Protein AF-A0A150XEU4-F1 (afdb_monomer_lite)

Secondary structure (DSSP, 8-state):
--TT--HHHHHHHHHHHHH-TTS-HHHHHHHHHHHHHTTT-HHHHHHHHHHHHS--SS-TT-HHHHHHHHHHH----PPPPHHHHHHHHHHHHTSTTS-S-HHHHHHHHHHHHT----

Structure (mmCIF, N/CA/C/O backbone):
data_AF-A0A150XEU4-F1
#
_entry.id   AF-A0A150XEU4-F1
#
loop_
_atom_site.group_PDB
_atom_site.id
_atom_site.type_symbol
_atom_site.label_atom_id
_atom_site.label_alt_id
_atom_site.label_comp_id
_atom_site.label_asym_id
_atom_site.label_entity_id
_atom_site.label_seq_id
_atom_site.pdbx_PDB_ins_code
_atom_site.Cartn_x
_atom_site.Cartn_y
_atom_site.Cartn_z
_atom_site.occupancy
_atom_site.B_iso_or_equiv
_atom_site.auth_seq_id
_atom_site.auth_comp_id
_atom_site.auth_asym_id
_atom_site.auth_atom_id
_atom_site.pdbx_PDB_model_num
ATOM 1 N N . MET A 1 1 ? 5.806 11.724 15.102 1.00 44.62 1 MET A N 1
ATOM 2 C CA . MET A 1 1 ? 4.732 11.325 14.169 1.00 44.62 1 MET A CA 1
ATOM 3 C C . MET A 1 1 ? 4.910 12.096 12.876 1.00 44.62 1 MET A C 1
ATOM 5 O O . MET A 1 1 ? 4.961 13.323 12.916 1.00 44.62 1 MET A O 1
ATOM 9 N N . SER A 1 2 ? 5.128 11.383 11.771 1.00 38.72 2 SER A N 1
ATOM 10 C CA . SER A 1 2 ? 5.469 11.976 10.475 1.00 38.72 2 SER A CA 1
ATOM 11 C C . SER A 1 2 ? 4.283 12.782 9.933 1.00 38.72 2 SER A C 1
ATOM 13 O O . SER A 1 2 ? 3.186 12.251 9.799 1.00 38.72 2 SER A O 1
ATOM 15 N N . LYS A 1 3 ? 4.488 14.072 9.640 1.00 51.75 3 LYS A N 1
ATOM 16 C CA . LYS A 1 3 ? 3.478 15.017 9.109 1.00 51.75 3 LYS A CA 1
ATOM 17 C C . LYS A 1 3 ? 3.094 14.747 7.638 1.00 51.75 3 LYS A C 1
ATOM 19 O O . LYS A 1 3 ? 2.599 15.648 6.969 1.00 51.75 3 LYS A O 1
ATOM 24 N N . LYS A 1 4 ? 3.399 13.559 7.112 1.00 68.56 4 LYS A N 1
ATOM 25 C CA . LYS A 1 4 ? 3.420 13.283 5.671 1.00 68.56 4 LYS A CA 1
ATOM 26 C C . LYS A 1 4 ? 2.049 12.882 5.116 1.00 68.56 4 LYS A C 1
ATOM 28 O O . LYS A 1 4 ? 1.689 13.303 4.027 1.00 68.56 4 LYS A O 1
ATOM 33 N N . PHE A 1 5 ? 1.252 12.149 5.893 1.00 80.44 5 PHE A N 1
ATOM 34 C CA . PHE A 1 5 ? -0.060 11.670 5.454 1.00 80.44 5 PHE A CA 1
ATOM 35 C C . PHE A 1 5 ? -1.199 12.569 5.937 1.00 80.44 5 PHE A C 1
ATOM 37 O O . PHE A 1 5 ? -1.130 13.172 7.009 1.00 80.44 5 PHE A O 1
ATOM 44 N N . SER A 1 6 ? -2.280 12.609 5.164 1.00 82.81 6 SER A N 1
ATOM 45 C CA . SER A 1 6 ? -3.515 13.318 5.496 1.00 82.81 6 SER A CA 1
ATOM 46 C C . SER A 1 6 ? -4.738 12.424 5.278 1.00 82.81 6 SER A C 1
ATOM 48 O O . SER A 1 6 ? -4.640 11.340 4.693 1.00 82.81 6 SER A O 1
ATOM 50 N N . GLY A 1 7 ? -5.883 12.862 5.810 1.00 87.50 7 GLY A N 1
ATOM 51 C CA . GLY A 1 7 ? -7.171 12.199 5.608 1.00 87.50 7 GLY A CA 1
ATOM 52 C C . GLY A 1 7 ? -7.179 10.731 6.041 1.00 87.50 7 GLY A C 1
ATOM 53 O O . GLY A 1 7 ? -6.588 10.359 7.061 1.00 87.50 7 GLY A O 1
ATOM 54 N N . LYS A 1 8 ? -7.832 9.878 5.249 1.00 91.00 8 LYS A N 1
ATOM 55 C CA . LYS A 1 8 ? -7.995 8.450 5.568 1.00 91.00 8 LYS A CA 1
ATOM 56 C C . LYS A 1 8 ? -6.682 7.676 5.591 1.00 91.00 8 LYS A C 1
ATOM 58 O O . LYS A 1 8 ? -6.591 6.684 6.306 1.00 91.00 8 LYS A O 1
ATOM 63 N N . VAL A 1 9 ? -5.669 8.114 4.844 1.00 90.69 9 VAL A N 1
ATOM 64 C CA . VAL A 1 9 ? -4.351 7.457 4.831 1.00 90.69 9 VAL A CA 1
ATOM 65 C C . VAL A 1 9 ? -3.661 7.626 6.185 1.00 90.69 9 VAL A C 1
ATOM 67 O O . VAL A 1 9 ? -3.134 6.661 6.733 1.00 90.69 9 VAL A O 1
ATOM 70 N N . LEU A 1 10 ? -3.744 8.817 6.789 1.00 91.75 10 LEU A N 1
ATOM 71 C CA . LEU A 1 10 ? -3.251 9.028 8.151 1.00 91.75 10 LEU A CA 1
ATOM 72 C C . LEU A 1 10 ? -4.025 8.173 9.163 1.00 91.75 10 LEU A C 1
ATOM 74 O O . LEU A 1 10 ? -3.417 7.541 10.028 1.00 91.75 10 LEU A O 1
ATOM 78 N N . SER A 1 11 ? -5.356 8.123 9.042 1.00 92.56 11 SER A N 1
ATOM 79 C CA . SER A 1 11 ? -6.191 7.292 9.915 1.00 92.56 11 SER A CA 1
ATOM 80 C C . SER A 1 11 ? -5.870 5.803 9.787 1.00 92.56 11 SER A C 1
ATOM 82 O O . SER A 1 11 ? -5.894 5.105 10.796 1.00 92.56 11 SER A O 1
ATOM 84 N N . LEU A 1 12 ? -5.522 5.316 8.591 1.00 92.88 12 LEU A N 1
ATOM 85 C CA . LEU A 1 12 ? -5.075 3.938 8.382 1.00 92.88 12 LEU A CA 1
ATOM 86 C C . LEU A 1 12 ? -3.813 3.641 9.191 1.00 92.88 12 LEU A C 1
ATOM 88 O O . LEU A 1 12 ? -3.821 2.690 9.964 1.00 92.88 12 LEU A O 1
ATOM 92 N N . VAL A 1 13 ? -2.771 4.468 9.066 1.00 92.38 13 VAL A N 1
ATOM 93 C CA . VAL A 1 13 ? -1.501 4.266 9.785 1.00 92.38 13 VAL A CA 1
ATOM 94 C C . VAL A 1 13 ? -1.723 4.278 11.299 1.00 92.38 13 VAL A C 1
ATOM 96 O O . VAL A 1 13 ? -1.273 3.373 11.996 1.00 92.38 13 VAL A O 1
ATOM 99 N N . GLN A 1 14 ? -2.489 5.247 11.807 1.00 92.38 14 GLN A N 1
ATOM 100 C CA . GLN A 1 14 ? -2.785 5.363 13.239 1.00 92.38 14 GLN A CA 1
ATOM 101 C C . GLN A 1 14 ? -3.611 4.185 13.775 1.00 92.38 14 GLN A C 1
ATOM 103 O O . GLN A 1 14 ? -3.361 3.694 14.876 1.00 92.38 14 GLN A O 1
ATOM 108 N N . LEU A 1 15 ? -4.621 3.734 13.025 1.00 92.25 15 LEU A N 1
ATOM 109 C CA . LEU A 1 15 ? -5.442 2.590 13.423 1.00 92.25 15 LEU A CA 1
ATOM 110 C C . LEU A 1 15 ? -4.668 1.280 13.329 1.00 92.25 15 LEU A C 1
ATOM 112 O O . LEU A 1 15 ? -4.891 0.408 14.165 1.00 92.25 15 LEU A O 1
ATOM 116 N N . PHE A 1 16 ? -3.771 1.147 12.355 1.00 91.94 16 PHE A N 1
ATOM 117 C CA . PHE A 1 16 ? -2.915 -0.022 12.200 1.00 91.94 16 PHE A CA 1
ATOM 118 C C . PHE A 1 16 ? -1.937 -0.138 13.371 1.00 91.94 16 PHE A C 1
ATOM 120 O O . PHE A 1 16 ? -1.944 -1.160 14.050 1.00 91.94 16 PHE A O 1
ATOM 127 N N . GLU A 1 17 ? -1.219 0.941 13.698 1.00 91.88 17 GLU A N 1
ATOM 128 C CA . GLU A 1 17 ? -0.316 1.011 14.858 1.00 91.88 17 GLU A CA 1
ATOM 129 C C . GLU A 1 17 ? -1.047 0.689 16.171 1.00 91.88 17 GLU A C 1
ATOM 131 O O . GLU A 1 17 ? -0.541 -0.027 17.033 1.00 91.88 17 GLU A O 1
ATOM 136 N N . LYS A 1 18 ? -2.281 1.187 16.318 1.00 91.44 18 LYS A N 1
ATOM 137 C CA . LYS A 1 18 ? -3.091 0.969 17.520 1.00 91.44 18 LYS A CA 1
ATOM 138 C C . LYS A 1 18 ? -3.664 -0.448 17.622 1.00 91.44 18 LYS A C 1
ATOM 140 O O . LYS A 1 18 ? -3.721 -0.986 18.726 1.00 91.44 18 LYS A O 1
ATOM 145 N N . LYS A 1 19 ? -4.186 -1.012 16.525 1.00 90.81 19 LYS A N 1
ATOM 146 C CA . LYS A 1 19 ? -4.837 -2.337 16.518 1.00 90.81 19 LYS A CA 1
ATOM 147 C C . LYS A 1 19 ? -3.816 -3.479 16.488 1.00 90.81 19 LYS A C 1
ATOM 149 O O . LYS A 1 19 ? -4.127 -4.542 17.017 1.00 90.81 19 LYS A O 1
ATOM 154 N N . TYR A 1 20 ? -2.640 -3.255 15.901 1.00 89.94 20 TYR A N 1
ATOM 155 C CA . TYR A 1 20 ? -1.608 -4.271 15.673 1.00 89.94 20 TYR A CA 1
ATOM 156 C C . TYR A 1 20 ? -0.219 -3.783 16.121 1.00 89.94 20 TYR A C 1
ATOM 158 O O . TYR A 1 20 ? 0.697 -3.686 15.302 1.00 89.94 20 TYR A O 1
ATOM 166 N N . PRO A 1 21 ? -0.037 -3.455 17.415 1.00 85.94 21 PRO A N 1
ATOM 167 C CA . PRO A 1 21 ? 1.227 -2.923 17.933 1.00 85.94 21 PRO A CA 1
ATOM 168 C C . PRO A 1 21 ? 2.405 -3.902 17.805 1.00 85.94 21 PRO A C 1
ATOM 170 O O . PRO A 1 21 ? 3.559 -3.496 17.911 1.00 85.94 21 PRO A O 1
ATOM 173 N N . GLU A 1 22 ? 2.133 -5.192 17.602 1.00 85.31 22 GLU A N 1
ATOM 174 C CA . GLU A 1 22 ? 3.132 -6.229 17.352 1.00 85.31 22 GLU A CA 1
ATOM 175 C C . GLU A 1 22 ? 3.687 -6.226 15.920 1.00 85.31 22 GLU A C 1
ATOM 177 O O . GLU A 1 22 ? 4.711 -6.860 15.669 1.00 85.31 22 GLU A O 1
ATOM 182 N N . GLN A 1 23 ? 3.018 -5.550 14.980 1.00 81.12 23 GLN A N 1
ATOM 183 C CA . GLN A 1 23 ? 3.451 -5.462 13.588 1.00 81.12 23 GLN A CA 1
ATOM 184 C C . GLN A 1 23 ? 4.273 -4.208 13.320 1.00 81.12 23 GLN A C 1
ATOM 186 O O . GLN A 1 23 ? 4.071 -3.140 13.905 1.00 81.12 23 GLN A O 1
ATOM 191 N N . ASN A 1 24 ? 5.204 -4.340 12.377 1.00 79.62 24 ASN A N 1
ATOM 192 C CA . ASN A 1 24 ? 6.075 -3.251 11.993 1.00 79.62 24 ASN A CA 1
ATOM 193 C C . ASN A 1 24 ? 5.305 -2.194 11.184 1.00 79.62 24 ASN A C 1
ATOM 195 O O . ASN A 1 24 ? 5.20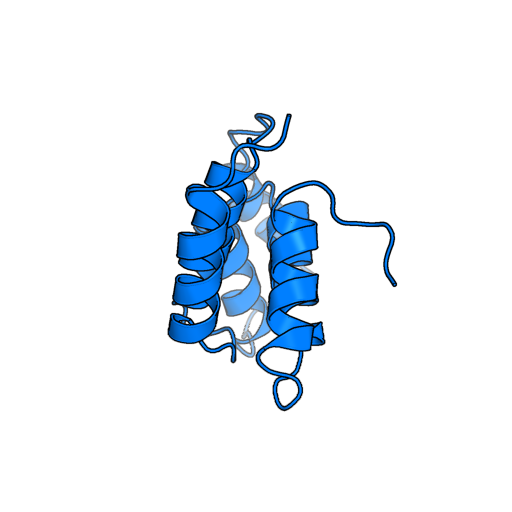3 -2.267 9.963 1.00 79.62 24 ASN A O 1
ATOM 199 N N . THR A 1 25 ? 4.788 -1.171 11.866 1.00 87.00 25 THR A N 1
ATOM 200 C CA . THR A 1 25 ? 4.088 -0.051 11.211 1.00 87.00 25 THR A CA 1
ATOM 201 C C . THR A 1 25 ? 4.998 0.693 10.222 1.00 87.00 25 THR A C 1
ATOM 203 O O . THR A 1 25 ? 4.501 1.303 9.279 1.00 87.00 25 THR A O 1
ATOM 206 N N . GLN A 1 26 ? 6.324 0.607 10.378 1.00 85.06 26 GLN A N 1
ATOM 207 C CA . GLN A 1 26 ? 7.274 1.206 9.441 1.00 85.06 26 GLN A CA 1
ATOM 208 C C . GLN A 1 26 ? 7.125 0.638 8.022 1.00 85.06 26 GLN A C 1
ATOM 210 O O . GLN A 1 26 ? 7.211 1.391 7.060 1.00 85.06 26 GLN A O 1
ATOM 215 N N . GLU A 1 27 ? 6.816 -0.650 7.883 1.00 84.50 27 GLU A N 1
ATOM 216 C CA . GLU A 1 27 ? 6.638 -1.290 6.578 1.00 84.50 27 GLU A CA 1
ATOM 217 C C . GLU A 1 27 ? 5.378 -0.794 5.853 1.00 84.50 27 GLU A C 1
ATOM 219 O O . GLU A 1 27 ? 5.397 -0.546 4.648 1.00 84.50 27 GLU A O 1
ATOM 224 N N . LEU A 1 28 ? 4.299 -0.529 6.601 1.00 88.44 28 LEU A N 1
ATOM 225 C CA . LEU A 1 28 ? 3.113 0.147 6.068 1.00 88.44 28 LEU A CA 1
ATOM 226 C C . LEU A 1 28 ? 3.456 1.553 5.563 1.00 88.44 28 LEU A C 1
ATOM 228 O O . LEU A 1 28 ? 2.995 1.959 4.499 1.00 88.44 28 LEU A O 1
ATOM 232 N N . VAL A 1 29 ? 4.246 2.302 6.333 1.00 88.94 29 VAL A N 1
ATOM 233 C CA . VAL A 1 29 ? 4.661 3.666 5.978 1.00 88.94 29 VAL A CA 1
ATOM 234 C C . VAL A 1 29 ? 5.525 3.660 4.718 1.00 88.94 29 VAL A C 1
ATOM 236 O O . VAL A 1 29 ? 5.261 4.445 3.812 1.00 88.94 29 VAL A O 1
ATOM 239 N N . GLU A 1 30 ? 6.497 2.756 4.622 1.00 85.88 30 GLU A N 1
ATOM 240 C CA . GLU A 1 30 ? 7.368 2.607 3.449 1.00 85.88 30 GLU A CA 1
ATOM 241 C C . GLU A 1 30 ? 6.582 2.197 2.201 1.00 85.88 30 GLU A C 1
ATOM 243 O O . GLU A 1 30 ? 6.786 2.757 1.124 1.00 85.88 30 GLU A O 1
ATOM 248 N N . MET A 1 31 ? 5.616 1.289 2.348 1.00 88.19 31 MET A N 1
ATOM 249 C CA . MET A 1 31 ? 4.712 0.912 1.263 1.00 88.19 31 MET A CA 1
ATOM 250 C C . MET A 1 31 ? 3.889 2.111 0.761 1.00 88.19 31 MET A C 1
ATOM 252 O O . MET A 1 31 ? 3.737 2.295 -0.448 1.00 88.19 31 MET A O 1
ATOM 256 N N . ILE A 1 32 ? 3.353 2.933 1.669 1.00 90.19 32 ILE A N 1
ATOM 257 C CA . ILE A 1 32 ? 2.594 4.139 1.306 1.00 90.19 32 ILE A CA 1
ATOM 258 C C . ILE A 1 32 ? 3.505 5.175 0.638 1.00 90.19 32 ILE A C 1
ATOM 260 O O . ILE A 1 32 ? 3.094 5.797 -0.338 1.00 90.19 32 ILE A O 1
ATOM 264 N N . ASP A 1 33 ? 4.731 5.344 1.129 1.00 84.62 33 ASP A N 1
ATOM 265 C CA . ASP A 1 33 ? 5.710 6.275 0.568 1.00 84.62 33 ASP A CA 1
ATOM 266 C C . ASP A 1 33 ? 6.089 5.909 -0.869 1.00 84.62 33 ASP A C 1
ATOM 268 O O . ASP A 1 33 ? 6.122 6.787 -1.731 1.00 84.62 33 ASP A O 1
A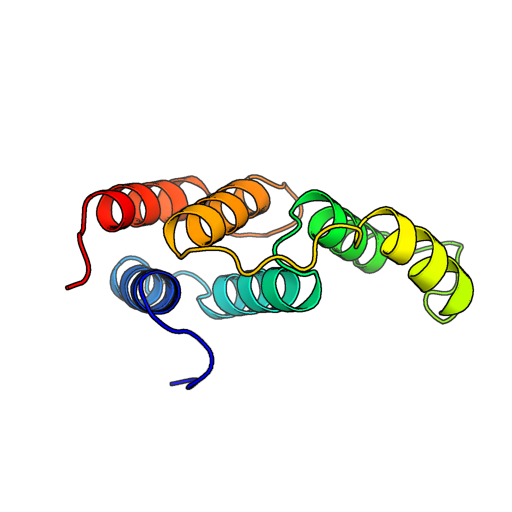TOM 272 N N . LEU A 1 34 ? 6.296 4.620 -1.149 1.00 83.75 34 LEU A N 1
ATOM 273 C CA . LEU A 1 34 ? 6.524 4.137 -2.510 1.00 83.75 34 LEU A CA 1
ATOM 274 C C . LEU A 1 34 ? 5.300 4.377 -3.398 1.00 83.75 34 LEU A C 1
ATOM 276 O O . LEU A 1 34 ? 5.438 4.842 -4.525 1.00 83.75 34 LEU A O 1
ATOM 280 N N . LEU A 1 35 ? 4.088 4.106 -2.907 1.00 87.12 35 LEU A N 1
ATOM 281 C CA . LEU A 1 35 ? 2.881 4.438 -3.664 1.00 87.12 35 LEU A CA 1
ATOM 282 C C . LEU A 1 35 ? 2.819 5.939 -3.962 1.00 87.12 35 LEU A C 1
ATOM 284 O O . LEU A 1 35 ? 2.519 6.308 -5.087 1.00 87.12 35 LEU A O 1
ATOM 288 N N . GLU A 1 36 ? 3.140 6.815 -3.013 1.00 86.50 36 GLU A N 1
ATOM 289 C CA . GLU A 1 36 ? 3.157 8.262 -3.248 1.00 86.50 36 GLU A CA 1
ATOM 290 C C . GLU A 1 36 ? 4.209 8.676 -4.295 1.00 86.50 36 GLU A C 1
ATOM 292 O O . GLU A 1 36 ? 3.893 9.464 -5.190 1.00 86.50 36 GLU A O 1
ATOM 297 N N . GLU A 1 37 ? 5.416 8.106 -4.234 1.00 83.31 37 GLU A N 1
ATOM 298 C CA . GLU A 1 37 ? 6.502 8.332 -5.201 1.00 83.31 37 GLU A CA 1
ATOM 299 C C . GLU A 1 37 ? 6.093 7.940 -6.628 1.00 83.31 37 GLU A C 1
ATOM 301 O O . GLU A 1 37 ? 6.332 8.689 -7.576 1.00 83.31 37 GLU A O 1
ATOM 306 N N . TYR A 1 38 ? 5.390 6.815 -6.769 1.00 82.12 38 TYR A N 1
ATOM 307 C CA . TYR A 1 38 ? 4.918 6.286 -8.052 1.00 82.12 38 TYR A CA 1
ATOM 308 C C . TYR A 1 38 ? 3.460 6.663 -8.351 1.00 82.12 38 TYR A C 1
ATOM 310 O O . TYR A 1 38 ? 2.743 5.941 -9.042 1.00 82.12 38 TYR A O 1
ATOM 318 N N . SER A 1 39 ? 3.000 7.820 -7.853 1.00 84.94 39 SER A N 1
ATOM 319 C CA . SER A 1 39 ? 1.683 8.399 -8.178 1.00 84.94 39 SER A CA 1
ATOM 320 C C . SER A 1 39 ? 0.487 7.465 -7.931 1.00 84.94 39 SER A C 1
ATOM 322 O O . SER A 1 39 ? -0.528 7.542 -8.620 1.00 84.94 39 SER A O 1
ATOM 324 N N . TRP A 1 40 ? 0.596 6.621 -6.909 1.00 88.44 40 TRP A N 1
ATOM 325 C CA . TRP A 1 40 ? -0.368 5.622 -6.441 1.00 88.44 40 TRP A CA 1
ATOM 326 C C . TRP A 1 40 ? -0.652 4.488 -7.436 1.00 88.44 40 TRP A C 1
ATOM 328 O O . TRP A 1 40 ? -1.663 3.786 -7.298 1.00 88.44 40 TRP A O 1
ATOM 338 N N . ASP A 1 41 ? 0.242 4.282 -8.406 1.00 86.31 41 ASP A N 1
ATOM 339 C CA . ASP A 1 41 ? 0.191 3.183 -9.367 1.00 86.31 41 ASP A CA 1
A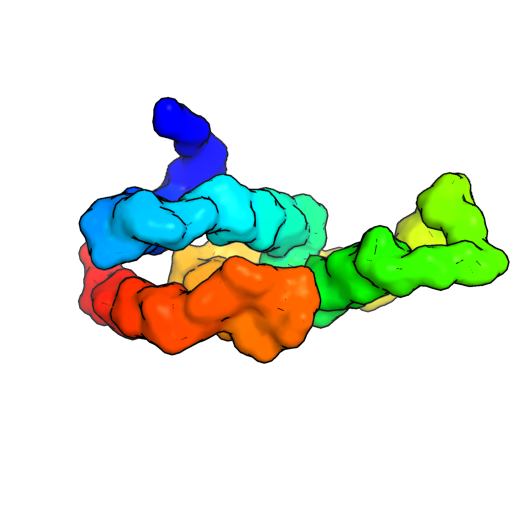TOM 340 C C . ASP A 1 41 ? 0.738 1.889 -8.745 1.00 86.31 41 ASP A C 1
ATOM 342 O O . ASP A 1 41 ? 1.942 1.705 -8.559 1.00 86.31 41 ASP A O 1
ATOM 346 N N . VAL A 1 42 ? -0.174 0.964 -8.442 1.00 87.81 42 VAL A N 1
ATOM 347 C CA . VAL A 1 42 ? 0.155 -0.328 -7.829 1.00 87.81 42 VAL A CA 1
ATOM 348 C C . VAL A 1 42 ? 1.070 -1.167 -8.721 1.00 87.81 42 VAL A C 1
ATOM 350 O O . VAL A 1 42 ? 1.943 -1.861 -8.201 1.00 87.81 42 VAL A O 1
ATOM 353 N N . GLU A 1 43 ? 0.896 -1.131 -10.043 1.00 85.31 43 GLU A N 1
ATOM 354 C CA . GLU A 1 43 ? 1.703 -1.935 -10.963 1.00 85.31 43 GLU A CA 1
ATOM 355 C C . GLU A 1 43 ? 3.128 -1.390 -11.057 1.00 85.31 43 GLU A C 1
ATOM 357 O O . GLU A 1 43 ? 4.084 -2.167 -10.958 1.00 85.31 43 GLU A O 1
ATOM 362 N N . ALA A 1 44 ? 3.275 -0.067 -11.160 1.00 81.81 44 ALA A N 1
ATOM 363 C CA . ALA A 1 44 ? 4.576 0.596 -11.166 1.00 81.81 44 ALA A CA 1
ATOM 364 C C . ALA A 1 44 ? 5.334 0.356 -9.852 1.00 81.81 44 ALA A C 1
ATOM 366 O O . ALA A 1 44 ? 6.490 -0.075 -9.873 1.00 81.81 44 ALA A O 1
ATOM 367 N N . THR A 1 45 ? 4.675 0.543 -8.703 1.00 83.50 45 THR A N 1
ATOM 368 C CA . THR A 1 45 ? 5.290 0.284 -7.394 1.00 83.50 45 THR A CA 1
ATOM 369 C C . THR A 1 45 ? 5.681 -1.184 -7.241 1.00 83.50 45 THR A C 1
ATOM 371 O O . THR A 1 45 ? 6.794 -1.496 -6.816 1.00 83.50 45 THR A O 1
ATOM 374 N N . HIS A 1 46 ? 4.806 -2.110 -7.637 1.00 84.25 46 HIS A N 1
ATOM 375 C CA . HIS A 1 46 ? 5.091 -3.541 -7.585 1.00 84.25 46 HIS A CA 1
ATOM 376 C C . HIS A 1 46 ? 6.304 -3.916 -8.444 1.00 84.25 46 HIS A C 1
ATOM 378 O O . HIS A 1 46 ? 7.132 -4.724 -8.019 1.00 84.25 46 HIS A O 1
ATOM 384 N N . LEU A 1 47 ? 6.442 -3.320 -9.631 1.00 81.38 47 LEU A N 1
ATOM 385 C CA . LEU A 1 47 ? 7.594 -3.524 -10.504 1.00 81.38 47 LEU A CA 1
ATOM 386 C C . LEU A 1 47 ? 8.893 -3.036 -9.853 1.00 81.38 47 LEU A C 1
ATOM 388 O O . LEU A 1 47 ? 9.890 -3.753 -9.893 1.00 81.38 47 LEU A O 1
ATOM 392 N N . ILE A 1 48 ? 8.879 -1.872 -9.205 1.00 79.69 48 ILE A N 1
ATOM 393 C CA . ILE A 1 48 ? 10.060 -1.321 -8.527 1.00 79.69 48 ILE A CA 1
ATOM 394 C C . ILE A 1 48 ? 10.490 -2.191 -7.347 1.00 79.69 48 ILE A C 1
ATOM 396 O O . ILE A 1 48 ? 11.673 -2.512 -7.228 1.00 79.69 48 ILE A O 1
ATOM 400 N N . ILE A 1 49 ? 9.543 -2.679 -6.542 1.00 76.81 49 ILE A N 1
ATOM 401 C CA . ILE A 1 49 ? 9.852 -3.615 -5.451 1.00 76.81 49 ILE A CA 1
ATOM 402 C C . ILE A 1 49 ? 10.449 -4.918 -6.011 1.00 76.81 49 ILE A C 1
ATOM 404 O O . ILE A 1 49 ? 11.442 -5.421 -5.479 1.00 76.81 49 ILE A O 1
ATOM 408 N N . LYS A 1 50 ? 9.919 -5.457 -7.123 1.00 77.38 50 LYS A N 1
ATOM 409 C CA . LYS A 1 50 ? 10.514 -6.631 -7.800 1.00 77.38 50 LYS A CA 1
ATOM 410 C C . LYS A 1 50 ? 11.938 -6.369 -8.262 1.00 77.38 50 LYS A C 1
ATOM 412 O O . LYS A 1 50 ? 12.787 -7.234 -8.085 1.00 77.38 50 LYS A O 1
ATOM 417 N N . LEU A 1 51 ? 12.198 -5.212 -8.861 1.00 72.69 51 LEU A N 1
ATOM 418 C CA . LEU A 1 51 ? 13.523 -4.856 -9.366 1.00 72.69 51 LEU A CA 1
ATOM 419 C C . LEU A 1 51 ? 14.538 -4.654 -8.231 1.00 72.69 51 LEU A C 1
ATOM 421 O O . LEU A 1 51 ? 15.692 -5.037 -8.392 1.00 72.69 51 LEU A O 1
ATOM 425 N N . GLY A 1 52 ? 14.115 -4.118 -7.082 1.00 66.50 52 GLY A N 1
ATOM 426 C CA . GLY A 1 52 ? 14.970 -3.972 -5.899 1.00 66.50 52 GLY A CA 1
ATOM 427 C C . GLY A 1 52 ? 15.249 -5.287 -5.156 1.00 66.50 52 GLY A C 1
ATOM 428 O O . GLY A 1 52 ? 16.313 -5.445 -4.562 1.00 66.50 52 GLY A O 1
ATOM 429 N N . THR A 1 53 ? 14.317 -6.246 -5.197 1.00 64.50 53 THR A N 1
ATOM 430 C CA . THR A 1 53 ? 14.432 -7.549 -4.505 1.00 64.50 53 THR A CA 1
ATOM 431 C C . THR A 1 53 ? 15.049 -8.648 -5.369 1.00 64.50 53 THR A C 1
ATOM 433 O O . THR A 1 53 ? 15.732 -9.541 -4.856 1.00 64.50 53 THR A O 1
ATOM 436 N N . ALA A 1 54 ? 14.858 -8.598 -6.687 1.00 55.44 54 ALA A N 1
ATOM 437 C CA . ALA A 1 54 ? 15.562 -9.462 -7.617 1.00 55.44 54 ALA A CA 1
ATOM 438 C C . ALA A 1 54 ? 17.029 -9.027 -7.659 1.00 55.44 54 ALA A C 1
ATOM 440 O O . ALA A 1 54 ? 17.342 -8.032 -8.297 1.00 55.44 54 ALA A O 1
ATOM 441 N N . LYS A 1 55 ? 17.935 -9.774 -7.004 1.00 46.19 55 LYS A N 1
ATOM 442 C CA . LYS A 1 55 ? 19.388 -9.637 -7.220 1.00 46.19 55 LYS A CA 1
ATOM 443 C C . LYS A 1 55 ? 19.646 -9.647 -8.733 1.00 46.19 55 LYS A C 1
ATOM 445 O O . LYS A 1 55 ? 19.500 -10.707 -9.349 1.00 46.19 55 LYS A O 1
ATOM 450 N N . PRO A 1 56 ? 19.972 -8.505 -9.347 1.00 48.16 56 PRO A N 1
ATOM 451 C CA . PRO A 1 56 ? 19.862 -8.403 -10.788 1.00 48.16 56 PRO A CA 1
ATOM 452 C C . PRO A 1 56 ? 21.164 -8.883 -11.454 1.00 48.16 56 PRO A C 1
ATOM 454 O O . PRO A 1 56 ? 22.242 -8.695 -10.892 1.00 48.16 56 PRO A O 1
ATOM 457 N N . PRO A 1 57 ? 21.122 -9.451 -12.676 1.00 45.25 57 PRO A N 1
ATOM 458 C CA . PRO A 1 57 ? 22.247 -9.393 -13.607 1.00 45.25 57 PRO A CA 1
ATOM 459 C C . PRO A 1 57 ? 22.325 -8.032 -14.335 1.00 45.25 57 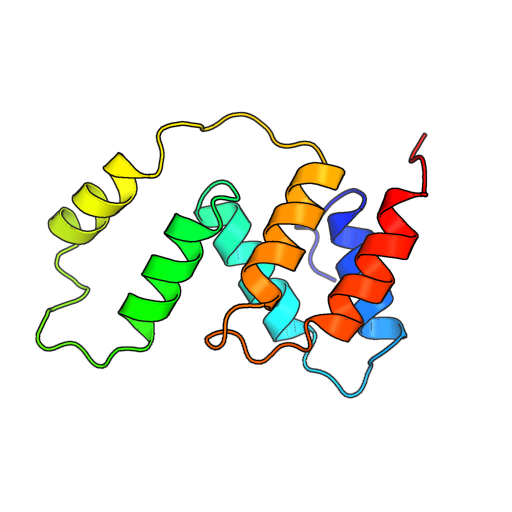PRO A C 1
ATOM 461 O O . PRO A 1 57 ? 23.029 -7.909 -15.332 1.00 45.25 57 PRO A O 1
ATOM 464 N N . PHE A 1 58 ? 21.593 -7.019 -13.863 1.00 51.72 58 PHE A N 1
ATOM 465 C CA . PHE A 1 58 ? 21.469 -5.684 -14.449 1.00 51.72 58 PHE A CA 1
ATOM 466 C C . PHE A 1 58 ? 21.829 -4.618 -13.406 1.00 51.72 58 PHE A C 1
ATOM 468 O O . PHE A 1 58 ? 21.506 -4.760 -12.232 1.00 51.72 58 PHE A O 1
ATOM 475 N N . ASP A 1 59 ? 22.501 -3.551 -13.823 1.00 50.59 59 ASP A N 1
ATOM 476 C CA . ASP A 1 59 ? 22.878 -2.464 -12.925 1.00 50.59 59 ASP A CA 1
ATOM 477 C C . ASP A 1 59 ? 21.673 -1.534 -12.705 1.00 50.59 59 ASP A C 1
ATOM 479 O O . ASP A 1 59 ? 21.184 -0.910 -13.644 1.00 50.59 59 ASP A O 1
ATOM 483 N N . LEU A 1 60 ? 21.174 -1.444 -11.467 1.00 50.41 60 LEU A N 1
ATOM 484 C CA . LEU A 1 60 ? 20.113 -0.498 -11.083 1.00 50.41 60 LEU A CA 1
ATOM 485 C C . LEU A 1 60 ? 20.551 0.972 -11.255 1.00 50.41 60 LEU A C 1
ATOM 487 O O . LEU A 1 60 ? 19.705 1.860 -11.200 1.00 50.41 60 LEU A O 1
ATOM 491 N N . ASN A 1 61 ? 21.840 1.234 -11.506 1.00 53.62 61 ASN A N 1
ATOM 492 C CA . ASN A 1 61 ? 22.344 2.553 -11.891 1.00 53.62 61 ASN A CA 1
ATOM 493 C C . ASN A 1 61 ? 22.053 2.927 -13.353 1.00 53.62 61 ASN A C 1
ATOM 495 O O . ASN A 1 61 ? 22.365 4.048 -13.756 1.00 53.62 61 ASN A O 1
ATOM 499 N N . ASP A 1 62 ? 21.463 2.038 -14.160 1.00 58.22 62 ASP A N 1
ATOM 500 C CA . ASP A 1 62 ? 21.024 2.365 -15.520 1.00 58.22 62 ASP A CA 1
ATOM 501 C C . ASP A 1 62 ? 19.694 3.142 -15.467 1.00 58.22 62 ASP A C 1
ATOM 503 O O . ASP A 1 62 ? 18.616 2.696 -15.877 1.00 58.22 62 ASP A O 1
ATOM 507 N N . GLU A 1 63 ? 19.788 4.334 -14.879 1.00 55.59 63 GLU A N 1
ATOM 508 C CA . GLU A 1 63 ? 18.725 5.297 -14.588 1.00 55.59 63 GLU A CA 1
ATOM 509 C C . GLU A 1 63 ? 17.867 5.576 -15.834 1.00 55.59 63 GLU A C 1
ATOM 511 O O . GLU A 1 63 ? 16.665 5.807 -15.746 1.00 55.59 63 GLU A O 1
ATOM 516 N N . ILE A 1 64 ? 18.461 5.474 -17.027 1.00 62.44 64 ILE A N 1
ATOM 517 C CA . ILE A 1 64 ? 17.798 5.651 -18.323 1.00 62.44 64 ILE A CA 1
ATOM 518 C C . ILE A 1 64 ? 16.791 4.527 -18.599 1.00 62.44 64 ILE A C 1
ATOM 520 O O . ILE A 1 64 ? 15.689 4.793 -19.084 1.00 62.44 64 ILE A O 1
ATOM 524 N N . TYR A 1 65 ? 17.140 3.275 -18.304 1.00 61.69 65 TYR A N 1
ATOM 525 C CA . TYR A 1 65 ? 16.271 2.125 -18.553 1.00 61.69 65 TYR A CA 1
ATOM 526 C C . TYR A 1 65 ? 15.113 2.073 -17.551 1.00 61.69 65 TYR A C 1
ATOM 528 O O . TYR A 1 65 ? 13.960 1.891 -17.952 1.00 61.69 65 TYR A O 1
ATOM 536 N N . LEU A 1 66 ? 15.405 2.330 -16.273 1.00 65.62 66 LEU A N 1
ATOM 537 C CA . LEU A 1 66 ? 14.398 2.491 -15.220 1.00 65.62 66 LEU 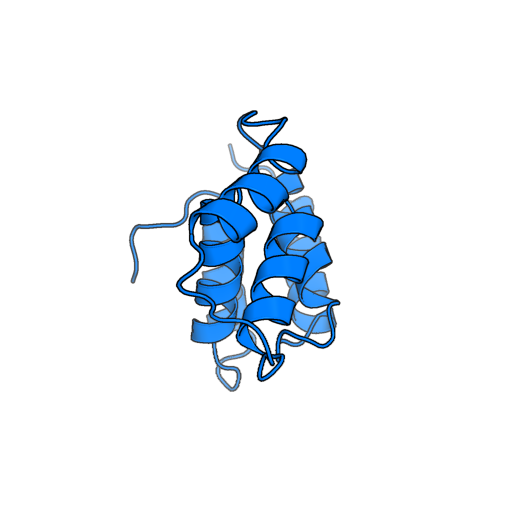A CA 1
ATOM 538 C C . LEU A 1 66 ? 13.428 3.627 -15.553 1.00 65.62 66 LEU A C 1
ATOM 540 O O . LEU A 1 66 ? 12.217 3.410 -15.563 1.00 65.62 66 LEU A O 1
ATOM 544 N N . ASN A 1 67 ? 13.941 4.798 -15.936 1.00 64.12 67 ASN A N 1
ATOM 545 C CA . ASN A 1 67 ? 13.106 5.928 -16.338 1.00 64.12 67 ASN A CA 1
ATOM 546 C C . ASN A 1 67 ? 12.274 5.631 -17.584 1.00 64.12 67 ASN A C 1
ATOM 548 O O . ASN A 1 67 ? 11.131 6.073 -17.660 1.00 64.12 67 ASN A O 1
ATOM 552 N N . LYS A 1 68 ? 12.793 4.864 -18.550 1.00 64.94 68 LYS A N 1
ATOM 553 C CA . LYS A 1 68 ? 12.029 4.478 -19.741 1.00 64.94 68 LYS A CA 1
ATOM 554 C C . LYS A 1 68 ? 10.841 3.591 -19.372 1.00 64.94 68 LYS A C 1
ATOM 556 O O . LYS A 1 68 ? 9.726 3.897 -19.783 1.00 64.94 68 LYS A O 1
ATOM 561 N N . ILE A 1 69 ? 11.067 2.557 -18.562 1.00 64.69 69 ILE A N 1
ATOM 562 C CA . ILE A 1 69 ? 10.005 1.674 -18.063 1.00 64.69 69 ILE A CA 1
ATOM 563 C C . ILE A 1 69 ? 8.988 2.490 -17.262 1.00 64.69 69 ILE A C 1
ATOM 565 O O . ILE A 1 69 ? 7.807 2.485 -17.590 1.00 64.69 69 ILE A O 1
ATOM 569 N N . LEU A 1 70 ? 9.438 3.267 -16.277 1.00 65.81 70 LEU A N 1
ATOM 570 C CA . LEU A 1 70 ? 8.568 4.083 -15.426 1.00 65.81 70 LEU A CA 1
ATOM 571 C C . LEU A 1 70 ? 7.780 5.142 -16.209 1.00 65.81 70 LEU A C 1
ATOM 573 O O . LEU A 1 70 ? 6.620 5.405 -15.896 1.00 65.81 70 LEU A O 1
ATOM 577 N N . SER A 1 71 ? 8.361 5.720 -17.264 1.00 62.66 71 SER A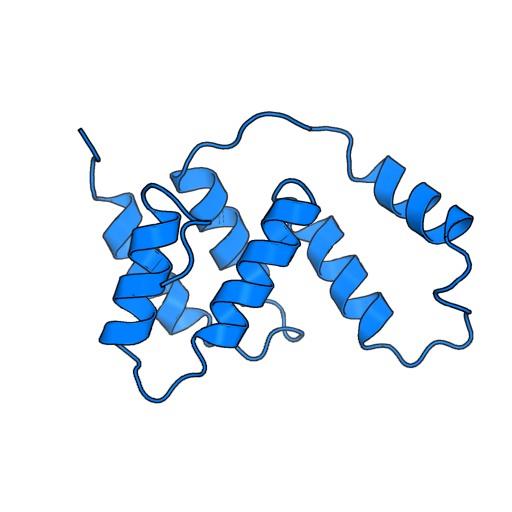 N 1
ATOM 578 C CA . SER A 1 71 ? 7.677 6.694 -18.124 1.00 62.66 71 SER A CA 1
ATOM 579 C C . SER A 1 71 ? 6.512 6.099 -18.924 1.00 62.66 71 SER A C 1
ATOM 581 O O . SER A 1 71 ? 5.610 6.838 -19.325 1.00 62.66 71 SER A O 1
ATOM 583 N N . GLU A 1 72 ? 6.489 4.778 -19.134 1.00 63.50 72 GLU A N 1
ATOM 584 C CA . GLU A 1 72 ? 5.348 4.093 -19.750 1.00 63.50 72 GLU A CA 1
ATOM 585 C C . GLU A 1 72 ? 4.178 3.913 -18.769 1.00 63.50 72 GLU A C 1
ATOM 587 O O . GLU A 1 72 ? 3.025 3.981 -19.207 1.00 63.50 72 GLU A O 1
ATOM 592 N N . PHE A 1 73 ? 4.456 3.788 -17.464 1.00 61.66 73 PHE A N 1
ATOM 593 C CA . PHE A 1 73 ? 3.448 3.648 -16.402 1.00 61.66 73 PHE A CA 1
ATOM 594 C C . PHE A 1 73 ? 2.915 5.003 -15.890 1.00 61.66 73 PHE A C 1
ATOM 596 O O . PHE A 1 73 ? 1.721 5.155 -15.647 1.00 61.66 73 PHE A O 1
ATOM 603 N N . HIS A 1 74 ? 3.742 6.054 -15.850 1.00 57.81 74 HIS A N 1
ATOM 604 C CA . HIS A 1 74 ? 3.401 7.384 -15.304 1.00 57.81 74 HIS A CA 1
ATOM 605 C C . HIS A 1 74 ? 2.409 8.249 -16.121 1.00 57.81 74 HIS A C 1
ATOM 607 O O . HIS A 1 74 ? 2.384 9.476 -15.994 1.00 57.81 74 HIS A O 1
ATOM 613 N N . LYS A 1 75 ? 1.536 7.676 -16.955 1.00 54.03 75 LYS A N 1
ATOM 614 C CA . LYS A 1 75 ? 0.641 8.467 -17.829 1.00 54.03 75 LYS A CA 1
ATOM 615 C C . LYS A 1 75 ? -0.529 9.168 -17.124 1.00 54.03 75 LYS A C 1
ATOM 617 O O . LYS A 1 75 ? -1.249 9.920 -17.781 1.00 54.03 75 LYS A O 1
ATOM 622 N N . SER A 1 76 ? -0.734 8.985 -15.818 1.00 54.47 76 SER A N 1
ATOM 623 C CA . SER A 1 76 ? -1.858 9.599 -15.094 1.00 54.47 76 SER A CA 1
ATOM 624 C C . SER A 1 76 ? -1.442 10.217 -13.755 1.00 54.47 76 SER A C 1
ATOM 626 O O . SER A 1 76 ? -1.681 9.650 -12.697 1.00 54.47 76 SER A O 1
ATOM 628 N N . SER A 1 77 ? -0.920 11.445 -13.785 1.00 57.03 77 SER A N 1
ATOM 629 C CA . SER A 1 77 ? -0.637 12.281 -12.602 1.00 57.03 77 SER A CA 1
ATOM 630 C C . SER A 1 77 ? -1.885 12.966 -12.019 1.00 57.03 77 SER A C 1
ATOM 632 O O . SER A 1 77 ? -1.841 14.107 -11.551 1.00 57.03 77 SER A O 1
ATOM 634 N N . LYS A 1 78 ? -3.051 12.315 -12.093 1.00 65.81 78 LYS A N 1
ATOM 635 C CA . LYS A 1 78 ? -4.283 12.897 -11.551 1.00 65.81 78 LYS A CA 1
ATOM 636 C C . LYS A 1 78 ? -4.284 12.786 -10.024 1.00 65.81 78 LYS A C 1
ATOM 638 O O . LYS A 1 78 ? -4.004 11.706 -9.510 1.00 65.81 78 LYS A O 1
ATOM 643 N N . PRO A 1 79 ? -4.658 13.852 -9.294 1.00 73.25 79 PRO A N 1
ATOM 644 C CA . PRO A 1 79 ? -4.863 13.767 -7.854 1.00 73.25 79 PRO A CA 1
ATOM 645 C C . PRO A 1 79 ? -5.871 12.658 -7.528 1.00 73.25 79 PRO A C 1
ATOM 647 O O . PRO A 1 79 ? -7.002 12.692 -8.014 1.00 73.25 79 PRO A O 1
ATOM 650 N N . MET A 1 80 ? -5.465 11.678 -6.720 1.00 83.19 80 MET A N 1
ATOM 651 C CA . MET A 1 80 ? -6.355 10.618 -6.241 1.00 83.19 80 MET A CA 1
ATOM 652 C C . MET A 1 80 ? -7.038 11.030 -4.943 1.00 83.19 80 MET A C 1
ATOM 654 O O . MET A 1 80 ? -6.412 11.609 -4.050 1.00 83.19 80 MET A O 1
ATOM 658 N N . VAL A 1 81 ? -8.325 10.706 -4.829 1.00 88.44 81 VAL A N 1
ATOM 659 C CA . VAL A 1 81 ? -9.072 10.894 -3.580 1.00 88.44 81 VAL A CA 1
ATOM 660 C C . VAL A 1 81 ? -8.748 9.775 -2.592 1.00 88.44 81 VAL A C 1
ATOM 662 O O . VAL A 1 81 ? -8.347 8.679 -2.981 1.00 88.44 81 VAL A O 1
ATOM 665 N N . ASP A 1 82 ? -8.974 10.028 -1.306 1.00 87.94 82 ASP A N 1
ATOM 666 C CA . ASP A 1 82 ? -8.596 9.126 -0.213 1.00 87.94 82 ASP A CA 1
ATOM 667 C C . ASP A 1 82 ? -9.061 7.678 -0.390 1.00 87.94 82 ASP A C 1
ATOM 669 O O . ASP A 1 82 ? -8.278 6.758 -0.187 1.00 87.94 82 ASP A O 1
ATOM 673 N N . ASN A 1 83 ? -10.306 7.449 -0.818 1.00 89.38 83 ASN A N 1
ATOM 674 C CA . ASN A 1 83 ? -10.795 6.084 -1.028 1.00 89.38 83 ASN A CA 1
ATOM 675 C C . ASN A 1 83 ? -10.009 5.343 -2.121 1.00 89.38 83 ASN A C 1
ATOM 677 O O . ASN A 1 83 ? -9.752 4.154 -1.967 1.00 89.38 83 ASN A O 1
ATOM 681 N N . GLN A 1 84 ? -9.589 6.043 -3.179 1.00 90.94 84 GLN A N 1
ATOM 682 C CA . GLN A 1 84 ? -8.775 5.444 -4.236 1.00 90.94 84 GLN A CA 1
ATOM 683 C C . GLN A 1 84 ? -7.351 5.154 -3.742 1.00 90.94 84 GLN A C 1
ATOM 685 O O . GLN A 1 84 ? -6.775 4.135 -4.100 1.00 90.94 84 GLN A O 1
ATOM 690 N N . LYS A 1 85 ? -6.793 6.009 -2.874 1.00 91.56 85 LYS A N 1
ATOM 691 C CA . LYS A 1 85 ? -5.501 5.743 -2.220 1.00 91.56 85 LYS A CA 1
ATOM 692 C C . LYS A 1 85 ? -5.571 4.506 -1.326 1.00 91.56 85 LYS A C 1
ATOM 694 O O . LYS A 1 85 ? -4.680 3.666 -1.375 1.00 91.56 85 LYS A O 1
ATOM 699 N N . LEU A 1 86 ? -6.651 4.356 -0.552 1.00 93.19 86 LEU A N 1
ATOM 700 C CA . LEU A 1 86 ? -6.894 3.150 0.248 1.00 93.19 86 LEU A CA 1
ATOM 701 C C . LEU A 1 86 ? -7.014 1.892 -0.626 1.00 93.19 86 LEU A C 1
ATOM 703 O O . LEU A 1 86 ? -6.540 0.831 -0.224 1.00 93.19 86 LEU A O 1
ATOM 707 N N . ASP A 1 87 ? -7.623 2.005 -1.810 1.00 93.25 87 ASP A N 1
ATOM 708 C CA . ASP A 1 87 ? -7.671 0.918 -2.793 1.00 93.25 87 ASP A CA 1
ATOM 709 C C . ASP A 1 87 ? -6.279 0.534 -3.300 1.00 93.25 87 ASP A C 1
ATOM 711 O O . ASP A 1 87 ? -5.966 -0.655 -3.331 1.00 93.25 87 ASP A O 1
ATOM 715 N N . SER A 1 88 ? -5.420 1.506 -3.626 1.00 91.56 88 SER A N 1
ATOM 716 C CA . SER A 1 88 ? -4.034 1.231 -4.029 1.00 91.56 88 SER A CA 1
ATOM 717 C C . SER A 1 88 ? -3.229 0.567 -2.909 1.00 91.56 88 SER A C 1
ATOM 719 O O . SER A 1 88 ? -2.529 -0.413 -3.155 1.00 91.56 88 SER A O 1
ATOM 721 N N . ILE A 1 89 ? -3.377 1.037 -1.666 1.00 92.88 89 ILE A N 1
ATOM 722 C CA . ILE A 1 89 ? -2.716 0.447 -0.490 1.00 92.88 89 ILE A CA 1
ATOM 723 C C . ILE A 1 89 ? -3.146 -1.012 -0.297 1.00 92.88 89 ILE A C 1
ATOM 725 O O . ILE A 1 89 ? -2.305 -1.888 -0.107 1.00 92.88 89 ILE A O 1
ATOM 729 N N . LEU A 1 90 ? -4.449 -1.293 -0.390 1.00 93.62 90 LEU A N 1
ATOM 730 C CA . LEU A 1 90 ? -4.977 -2.656 -0.297 1.00 93.62 90 LEU A CA 1
ATOM 731 C C . LEU A 1 90 ? -4.594 -3.525 -1.506 1.00 93.62 90 LEU A C 1
ATOM 733 O O . LEU A 1 90 ? -4.481 -4.743 -1.388 1.00 93.62 90 LEU A O 1
ATOM 737 N N . GLY A 1 91 ? -4.448 -2.925 -2.686 1.00 91.94 91 GLY A N 1
ATOM 738 C CA . GLY A 1 91 ? -3.980 -3.611 -3.886 1.00 91.94 91 GLY A CA 1
ATOM 739 C C . GLY A 1 91 ? -2.537 -4.077 -3.731 1.00 91.94 91 GLY A C 1
ATOM 740 O O . GLY A 1 91 ? -2.239 -5.240 -4.001 1.00 91.94 91 GLY A O 1
ATOM 741 N N . LEU A 1 92 ? -1.666 -3.194 -3.241 1.00 89.62 92 LEU A N 1
ATOM 742 C CA . LEU A 1 92 ? -0.250 -3.489 -3.054 1.00 89.62 92 LEU A CA 1
ATOM 743 C C . LEU A 1 92 ? 0.001 -4.451 -1.888 1.00 89.62 92 LEU A C 1
ATOM 745 O O . LEU A 1 92 ? 0.830 -5.344 -2.031 1.00 89.62 92 LEU A O 1
ATOM 749 N N . SER A 1 93 ? -0.756 -4.352 -0.788 1.00 89.62 93 SER A N 1
ATOM 750 C CA . SER A 1 93 ? -0.599 -5.241 0.377 1.00 89.62 93 SER A CA 1
ATOM 751 C C . SER A 1 93 ? -0.860 -6.718 0.080 1.00 89.62 93 SER A C 1
ATOM 753 O O . SER A 1 93 ? -0.404 -7.585 0.814 1.00 89.62 93 SER A O 1
ATOM 755 N N . LYS A 1 94 ? -1.582 -7.028 -1.001 1.00 88.88 94 LYS A N 1
ATOM 756 C CA . LYS A 1 94 ? -1.810 -8.405 -1.468 1.00 88.88 94 LYS A CA 1
ATOM 757 C C . LYS A 1 94 ? -0.626 -8.980 -2.244 1.00 88.88 94 LYS A C 1
ATOM 759 O O . LYS A 1 94 ? -0.654 -10.156 -2.609 1.00 88.88 94 LYS A O 1
ATOM 764 N N . SER A 1 95 ? 0.374 -8.163 -2.567 1.00 84.56 95 SER A N 1
ATOM 765 C CA . SER A 1 95 ? 1.595 -8.640 -3.202 1.00 84.56 95 SER A CA 1
ATOM 766 C C . SER A 1 95 ? 2.404 -9.472 -2.214 1.00 84.56 95 SER A C 1
ATOM 768 O O . SER A 1 95 ? 2.569 -9.101 -1.061 1.00 84.56 95 SER A O 1
ATOM 770 N N . SER A 1 96 ? 2.994 -10.564 -2.696 1.00 81.50 96 SER A N 1
ATOM 771 C CA . SER A 1 96 ? 3.926 -11.381 -1.915 1.00 81.50 96 SER A CA 1
ATOM 772 C C . SER A 1 96 ? 5.280 -10.703 -1.660 1.00 81.50 96 SER A C 1
ATOM 774 O O . SER A 1 96 ? 6.194 -11.355 -1.167 1.00 81.50 96 SER A O 1
ATOM 776 N N . LEU A 1 97 ? 5.464 -9.459 -2.109 1.00 75.62 97 LEU A N 1
ATOM 777 C CA . LEU A 1 97 ? 6.723 -8.718 -1.994 1.00 75.62 97 LEU A CA 1
ATOM 778 C C . LEU A 1 97 ? 6.767 -7.750 -0.816 1.00 75.62 97 LEU A C 1
ATOM 780 O O . LEU A 1 97 ? 7.818 -7.172 -0.560 1.00 75.62 97 LEU A O 1
ATOM 784 N N . VAL A 1 98 ? 5.633 -7.540 -0.160 1.00 78.56 98 VAL A N 1
ATOM 785 C CA . VAL A 1 98 ? 5.514 -6.737 1.053 1.00 78.56 98 VAL A CA 1
ATOM 786 C C . VAL A 1 98 ? 5.141 -7.684 2.185 1.00 78.56 98 VAL A C 1
ATOM 788 O O . VAL A 1 98 ? 4.213 -8.479 2.043 1.00 78.56 98 VAL A O 1
ATOM 791 N N . ASP A 1 99 ? 5.875 -7.639 3.289 1.00 80.75 99 ASP A N 1
ATOM 792 C CA . ASP A 1 99 ? 5.669 -8.488 4.465 1.00 80.75 99 ASP A CA 1
ATOM 793 C C . ASP A 1 99 ? 4.660 -7.828 5.415 1.00 80.75 99 ASP A C 1
ATOM 795 O O . ASP A 1 99 ? 4.889 -7.601 6.603 1.00 80.75 99 ASP A O 1
ATOM 799 N N . ILE A 1 100 ? 3.496 -7.482 4.858 1.00 83.12 100 ILE A N 1
ATOM 800 C CA . ILE A 1 100 ? 2.396 -6.878 5.601 1.00 83.12 100 ILE A CA 1
ATOM 801 C C . ILE A 1 100 ? 1.120 -7.696 5.458 1.00 83.12 100 ILE A C 1
ATOM 803 O O . ILE A 1 100 ? 0.753 -8.172 4.385 1.00 83.12 100 ILE A O 1
ATOM 807 N N . ASP A 1 101 ? 0.406 -7.849 6.569 1.00 87.69 101 ASP A N 1
ATOM 808 C CA . ASP A 1 101 ? -0.815 -8.640 6.608 1.00 87.69 101 ASP A CA 1
ATOM 809 C C . ASP A 1 101 ? -1.959 -7.913 5.880 1.00 87.69 101 ASP A C 1
ATOM 811 O O . ASP A 1 101 ? -2.569 -6.955 6.376 1.00 87.69 101 ASP A O 1
ATOM 815 N N . SER A 1 102 ? -2.246 -8.387 4.667 1.00 90.00 102 SER A N 1
ATOM 816 C CA . SER A 1 102 ? -3.277 -7.816 3.801 1.00 90.00 102 SER A CA 1
ATOM 817 C C . SER A 1 102 ? -4.693 -7.911 4.383 1.00 90.00 102 SER A C 1
ATOM 819 O O . SER A 1 102 ? -5.523 -7.047 4.085 1.00 90.00 102 SER A O 1
ATOM 821 N N . GLU A 1 103 ? -4.984 -8.897 5.241 1.00 92.62 103 GLU A N 1
ATOM 822 C CA . GLU A 1 103 ? -6.299 -9.052 5.873 1.00 92.62 103 GLU A CA 1
ATOM 823 C C . GLU A 1 103 ? -6.499 -7.991 6.958 1.00 92.62 103 GLU A C 1
ATOM 825 O O . GLU A 1 103 ? -7.557 -7.355 7.031 1.00 92.62 103 GLU A O 1
ATOM 830 N N . LYS A 1 104 ? -5.454 -7.726 7.749 1.00 91.12 104 LYS A N 1
ATOM 831 C CA . LYS A 1 104 ? -5.438 -6.651 8.752 1.00 91.12 104 LYS A CA 1
ATOM 832 C C . LYS A 1 104 ? -5.607 -5.273 8.117 1.00 91.12 104 LYS A C 1
ATOM 834 O O . LYS A 1 104 ? -6.424 -4.476 8.590 1.00 91.12 104 LYS A O 1
ATOM 839 N N . ILE A 1 105 ? -4.904 -5.004 7.013 1.00 91.94 105 ILE A N 1
ATOM 840 C CA . ILE A 1 105 ? -5.114 -3.776 6.230 1.00 91.94 105 ILE A CA 1
ATOM 841 C C . ILE A 1 105 ? -6.539 -3.726 5.680 1.00 91.94 105 ILE A C 1
ATOM 843 O O . ILE A 1 105 ? -7.206 -2.703 5.823 1.00 91.94 105 ILE A O 1
ATOM 847 N N . GLY A 1 106 ? -7.026 -4.818 5.086 1.00 92.19 106 GLY A N 1
ATOM 848 C CA . GLY A 1 106 ? -8.369 -4.899 4.510 1.00 92.19 106 GLY A CA 1
ATOM 849 C C . GLY A 1 106 ? -9.470 -4.580 5.519 1.00 92.19 106 GLY A C 1
ATOM 850 O O . GLY A 1 106 ? -10.390 -3.827 5.200 1.00 92.19 106 GLY A O 1
ATOM 851 N N . SER A 1 107 ? -9.333 -5.074 6.750 1.00 92.62 107 SER A N 1
ATOM 852 C CA . SER A 1 107 ? -10.241 -4.781 7.862 1.00 92.62 107 SER A CA 1
ATOM 853 C C . SER A 1 107 ? -10.316 -3.278 8.159 1.00 92.62 107 SER A C 1
ATOM 855 O O . SER A 1 107 ? -11.399 -2.694 8.156 1.00 92.62 107 SER A O 1
ATOM 857 N N . ILE A 1 108 ? -9.167 -2.608 8.312 1.00 92.12 108 ILE A N 1
ATOM 858 C CA . ILE A 1 108 ? -9.132 -1.163 8.597 1.00 92.12 108 ILE A CA 1
ATOM 859 C C . ILE A 1 108 ? -9.591 -0.339 7.388 1.00 92.12 108 ILE A C 1
ATOM 861 O O . ILE A 1 108 ? -10.324 0.633 7.550 1.00 92.12 108 ILE A O 1
ATOM 865 N N . VAL A 1 109 ? -9.198 -0.712 6.169 1.00 92.31 109 VAL A N 1
ATOM 866 C CA . VAL A 1 109 ? -9.638 -0.030 4.942 1.00 92.31 109 VAL A CA 1
ATOM 867 C C . VAL A 1 109 ? -11.157 -0.103 4.794 1.00 92.31 109 VAL A C 1
ATOM 869 O O . VAL A 1 109 ? -11.775 0.902 4.439 1.00 92.31 109 VAL A O 1
ATOM 872 N N . SER A 1 110 ? -11.765 -1.254 5.094 1.00 90.25 110 SER A N 1
ATOM 873 C CA . SER A 1 110 ? -13.221 -1.404 5.101 1.00 90.25 110 SER A CA 1
ATOM 874 C C . SER A 1 110 ? -13.861 -0.437 6.096 1.00 90.25 110 SER A C 1
ATOM 876 O O . SER A 1 110 ? -14.728 0.340 5.699 1.00 90.25 110 SER A O 1
ATOM 878 N N . ASP A 1 111 ? -13.379 -0.404 7.345 1.00 89.38 111 ASP A N 1
ATOM 879 C CA . ASP A 1 111 ? -13.858 0.530 8.376 1.00 89.38 111 ASP A CA 1
ATOM 880 C C . ASP A 1 111 ? -13.773 1.990 7.890 1.00 89.38 111 ASP A C 1
ATOM 882 O O . ASP A 1 111 ? -14.733 2.756 7.990 1.00 89.38 111 ASP A O 1
ATOM 886 N N . LEU A 1 112 ? -12.638 2.379 7.303 1.00 90.06 112 LEU A N 1
ATOM 887 C CA . LEU A 1 112 ? -12.374 3.752 6.869 1.00 90.06 112 LEU A CA 1
ATOM 888 C C . LEU A 1 112 ? -13.192 4.179 5.649 1.00 90.06 112 LEU A C 1
ATOM 890 O O . LEU A 1 112 ? -13.528 5.359 5.520 1.00 90.06 112 LEU A O 1
ATOM 894 N N . LYS A 1 113 ? -13.529 3.268 4.731 1.00 86.25 113 LYS A N 1
ATOM 895 C CA . LYS A 1 113 ? -14.315 3.603 3.531 1.00 86.25 113 LYS A CA 1
ATOM 896 C C . LYS A 1 113 ? -15.734 4.053 3.860 1.00 86.25 113 LYS A C 1
ATOM 898 O O . LYS A 1 113 ? -16.257 4.907 3.148 1.00 86.25 113 LYS A O 1
ATOM 903 N N . HIS A 1 114 ? -16.308 3.544 4.946 1.00 80.75 114 HIS A N 1
ATOM 904 C CA . HIS A 1 114 ? -17.646 3.912 5.412 1.00 80.75 114 HIS A CA 1
ATOM 905 C C . HIS A 1 114 ? -17.690 5.228 6.200 1.00 80.75 114 HIS A C 1
ATOM 907 O O . HIS A 1 114 ? -18.774 5.749 6.450 1.00 80.75 114 HIS A O 1
ATOM 913 N N . LEU A 1 115 ? -16.533 5.788 6.563 1.00 77.50 115 LEU A N 1
ATOM 914 C CA . LEU A 1 115 ? -16.452 7.080 7.236 1.00 77.50 115 LEU A CA 1
ATOM 915 C C . LEU A 1 115 ? -16.473 8.221 6.213 1.00 77.50 115 LEU A C 1
ATOM 917 O O . LEU A 1 115 ? -15.635 8.280 5.305 1.00 77.50 115 LEU A O 1
ATOM 921 N N . SER A 1 116 ? -17.413 9.145 6.379 1.00 60.56 116 SER A N 1
ATOM 922 C CA . SER A 1 116 ? -17.378 10.454 5.725 1.00 60.56 116 SER A CA 1
ATOM 923 C C . SER A 1 116 ? -16.511 11.384 6.569 1.00 60.56 116 SER A C 1
ATOM 925 O O . SER A 1 116 ? -16.758 11.530 7.762 1.00 60.56 116 SER A O 1
ATOM 927 N N . PHE A 1 117 ? -15.483 11.976 5.965 1.00 59.75 117 PHE A N 1
ATOM 928 C CA . PHE A 1 117 ? -14.732 13.065 6.585 1.00 59.75 117 PHE A CA 1
ATOM 929 C C . PHE A 1 117 ? -15.384 14.360 6.094 1.00 59.75 117 PHE A C 1
ATOM 931 O O . PHE A 1 117 ? -15.370 14.616 4.889 1.00 59.75 117 PHE A O 1
ATOM 938 N N . GLU A 1 118 ? -16.050 15.071 7.007 1.00 44.31 118 GLU A N 1
ATOM 939 C CA . GLU A 1 118 ? -16.605 16.417 6.782 1.00 44.31 118 GLU A CA 1
ATOM 940 C C . GLU A 1 118 ? -15.499 17.474 6.686 1.00 44.31 118 GLU A C 1
ATOM 942 O O . GLU A 1 118 ? -14.489 17.348 7.420 1.00 44.31 118 GLU A O 1
#

Organism: NCBI:txid333140

pLDDT: mean 78.32, std 14.77, range [38.72, 93.62]

Foldseek 3Di:
DDPPDDDLLVVLLVVCCVVCVVDDSVLLVVLLVLCVVLLLQLVLSLVVLVVVPPPDPDDPVPVVVNCVVSVVSNPDNDDDDPLSSLVSSLSNQPDPSRPDDSVSSVVSSVVRVPDDDD

Sequence (118 aa):
MSKKFSGKVLSLVQLFEKKYPEQNTQELVEMIDLLEEYSWDVEATHLIIKLGTAKPPFDLNDEIYLNKILSEFHKSSKPMVDNQKLDSILGLSKSSLVDIDSEKIGSIVSDLKHLSFE

Radius of gyration: 15.15 Å; chains: 1; bounding box: 40×28×38 Å